Protein AF-A0A317Z524-F1 (afdb_monomer)

Organism: Staphylococcus pseudintermedius (NCBI:txid283734)

Mean predicted aligned error: 2.71 Å

Solvent-accessible surface area (backbone atoms only — not comparable to full-atom values): 4754 Å² total; per-residue (Å²): 89,76,48,76,48,47,34,46,44,92,50,83,90,43,62,52,62,38,30,35,77,46,89,76,79,66,80,78,60,93,40,53,58,26,26,31,82,71,104,48,76,37,53,36,29,34,47,58,83,94,47,72,48,65,66,42,41,35,90,71,20,53,69,66,19,45,52,50,50,55,39,50,77,73,58,56,82,77,78,133

pLDDT: mean 95.12, std 8.16, range [43.97, 98.56]

Foldseek 3Di:
DFAWFFKDAPPVLRGGIFTADDDDADDDDPQQGIWTDDVHTGRQWGDDFLDIDGRTDLVRGPPSSVVQVVCNVVGHDDDD

Secondary structure (DSSP, 8-state):
-EEEEE-B-SSTT--SEEEEE-S--PPP-TTEEEEEEESEEEEEEEEETTEEEE-S-GGGSHHHHHHHHHHHHTT-S---

Structure (mmCIF, N/CA/C/O backbone):
data_AF-A0A317Z524-F1
#
_entry.id   AF-A0A317Z524-F1
#
loop_
_atom_site.group_PDB
_atom_site.id
_atom_site.type_symbol
_atom_site.label_atom_id
_atom_site.label_alt_id
_atom_site.label_comp_id
_atom_site.label_asym_id
_atom_site.label_entity_id
_atom_site.label_seq_id
_atom_site.pdbx_PDB_ins_code
_atom_site.Cartn_x
_atom_site.Cartn_y
_atom_site.Cartn_z
_atom_site.occupancy
_atom_site.B_iso_or_equiv
_atom_site.auth_seq_id
_atom_site.auth_comp_id
_atom_site.auth_asym_id
_atom_site.auth_atom_id
_atom_site.pdbx_PDB_model_num
ATOM 1 N N . HIS A 1 1 ? 9.709 -1.427 -11.416 1.00 80.50 1 HIS A N 1
ATOM 2 C CA . HIS A 1 1 ? 9.302 -0.306 -10.558 1.00 80.50 1 HIS A CA 1
ATOM 3 C C . HIS A 1 1 ? 10.172 -0.257 -9.310 1.00 80.50 1 HIS A C 1
ATOM 5 O O . HIS A 1 1 ? 10.340 -1.271 -8.639 1.00 80.50 1 HIS A O 1
ATOM 11 N N . LEU A 1 2 ? 10.784 0.898 -9.042 1.00 91.31 2 LEU A N 1
ATOM 12 C CA . LEU A 1 2 ? 11.601 1.134 -7.853 1.00 91.31 2 LEU A CA 1
ATOM 13 C C . LEU A 1 2 ? 11.319 2.546 -7.343 1.00 91.31 2 LEU A C 1
ATOM 15 O O . LEU A 1 2 ? 11.430 3.497 -8.116 1.00 91.31 2 LEU A O 1
ATOM 19 N N . GLY A 1 3 ? 10.984 2.676 -6.061 1.00 94.12 3 GLY A N 1
ATOM 20 C CA . GLY A 1 3 ? 10.835 3.970 -5.395 1.00 94.12 3 GLY A CA 1
ATOM 21 C C . GLY A 1 3 ? 9.524 4.151 -4.636 1.00 94.12 3 GLY A C 1
ATOM 22 O O . GLY A 1 3 ? 8.733 3.222 -4.470 1.00 94.12 3 GLY A O 1
ATOM 23 N N . TRP A 1 4 ? 9.328 5.381 -4.170 1.00 97.25 4 TRP A N 1
ATOM 24 C CA . TRP A 1 4 ? 8.165 5.818 -3.402 1.00 97.25 4 TRP A CA 1
ATOM 25 C C . TRP A 1 4 ? 7.044 6.262 -4.322 1.00 97.25 4 TRP A C 1
ATOM 27 O O . TRP A 1 4 ? 7.285 7.050 -5.237 1.00 97.25 4 TRP A O 1
ATOM 37 N N . ASN A 1 5 ? 5.845 5.723 -4.114 1.00 97.44 5 ASN A N 1
ATOM 38 C CA . ASN A 1 5 ? 4.684 6.090 -4.912 1.00 97.44 5 ASN A CA 1
ATOM 39 C C . ASN A 1 5 ? 3.414 6.044 -4.057 1.00 97.44 5 ASN A C 1
ATOM 41 O O . ASN A 1 5 ? 3.284 5.182 -3.184 1.00 97.44 5 ASN A O 1
ATOM 45 N N . GLN A 1 6 ? 2.487 6.955 -4.340 1.00 97.94 6 GLN A N 1
ATOM 46 C CA . GLN A 1 6 ? 1.291 7.174 -3.536 1.00 97.94 6 GLN A CA 1
ATOM 47 C C . GLN A 1 6 ? 0.259 6.060 -3.731 1.00 97.94 6 GLN A C 1
ATOM 49 O O . GLN A 1 6 ? -0.053 5.680 -4.864 1.00 97.94 6 GLN A O 1
ATOM 54 N N . LEU A 1 7 ? -0.303 5.552 -2.635 1.00 98.31 7 LEU A N 1
ATOM 55 C CA . LEU A 1 7 ? -1.493 4.709 -2.696 1.00 98.31 7 LEU A CA 1
ATOM 56 C C . LEU A 1 7 ? -2.728 5.528 -3.094 1.00 98.31 7 LEU A C 1
ATOM 58 O O . LEU A 1 7 ? -2.880 6.692 -2.727 1.00 98.31 7 LEU A O 1
ATOM 62 N N . LYS A 1 8 ? -3.610 4.886 -3.855 1.00 98.19 8 LYS A N 1
ATOM 63 C CA . LYS A 1 8 ? -4.939 5.357 -4.235 1.00 98.19 8 LYS A CA 1
ATOM 64 C C . LYS A 1 8 ? -5.949 4.285 -3.855 1.00 98.19 8 LYS A C 1
ATOM 66 O O . LYS A 1 8 ? -5.770 3.115 -4.203 1.00 98.19 8 LYS A O 1
ATOM 71 N N . SER A 1 9 ? -6.985 4.682 -3.129 1.00 96.94 9 SER A N 1
ATOM 72 C CA . SER A 1 9 ? -8.016 3.797 -2.592 1.00 96.94 9 SER A CA 1
ATOM 73 C C . SER A 1 9 ? -9.241 4.610 -2.178 1.00 96.94 9 SER A C 1
ATOM 75 O O . SER A 1 9 ? -9.116 5.793 -1.863 1.00 96.94 9 SER A O 1
ATOM 77 N N . ASP A 1 10 ? -10.399 3.956 -2.105 1.00 94.81 10 ASP A N 1
ATOM 78 C CA . ASP A 1 10 ? -11.585 4.504 -1.436 1.00 94.81 10 ASP A CA 1
ATOM 79 C C . ASP A 1 10 ? -11.470 4.440 0.098 1.00 94.81 10 ASP A C 1
ATOM 81 O O . ASP A 1 10 ? -12.233 5.090 0.812 1.00 94.81 10 ASP A O 1
ATOM 85 N N . VAL A 1 11 ? -10.503 3.682 0.628 1.00 95.06 11 VAL A N 1
ATOM 86 C CA . VAL A 1 11 ? -10.173 3.651 2.055 1.00 95.06 11 VAL A CA 1
ATOM 87 C C . VAL A 1 11 ? -9.376 4.916 2.405 1.00 95.06 11 VAL A C 1
ATOM 89 O O . VAL A 1 11 ? -8.221 5.033 1.989 1.00 95.06 11 VAL A O 1
ATOM 92 N N . PRO A 1 12 ? -9.906 5.838 3.235 1.00 93.12 12 PRO A N 1
ATOM 93 C CA . PRO A 1 12 ? -9.276 7.146 3.443 1.00 93.12 12 PRO A CA 1
ATOM 94 C C . PRO A 1 12 ? -7.877 7.106 4.069 1.00 93.12 12 PRO A C 1
ATOM 96 O O . PRO A 1 12 ? -7.117 8.052 3.924 1.00 93.12 12 PRO A O 1
ATOM 99 N N . SER A 1 13 ? -7.525 6.035 4.788 1.00 94.69 13 SER A N 1
ATOM 100 C CA . SER A 1 13 ? -6.189 5.874 5.377 1.00 94.69 13 SER A CA 1
ATOM 101 C C . SER A 1 13 ? -5.128 5.391 4.381 1.00 94.69 13 SER A C 1
ATOM 103 O O . SER A 1 13 ? -3.947 5.349 4.731 1.00 94.69 13 SER A O 1
ATOM 105 N N . LEU A 1 14 ? -5.515 5.015 3.159 1.00 97.38 14 LEU A N 1
ATOM 106 C CA . LEU A 1 14 ? -4.646 4.460 2.119 1.00 97.38 14 LEU A CA 1
ATOM 107 C C . LEU A 1 14 ? -4.339 5.497 1.021 1.00 97.38 14 LEU A C 1
ATOM 109 O O . LEU A 1 14 ? -4.646 5.280 -0.149 1.00 97.38 14 LEU A O 1
ATOM 113 N N . ASP A 1 15 ? -3.738 6.626 1.412 1.00 97.69 15 ASP A N 1
ATOM 1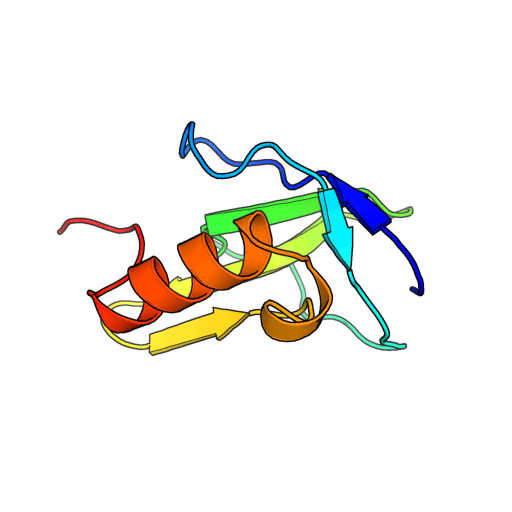14 C CA . ASP A 1 15 ? -3.532 7.817 0.576 1.00 97.69 15 ASP A CA 1
ATOM 115 C C . ASP A 1 15 ? -2.089 8.373 0.568 1.00 97.69 15 ASP A C 1
ATOM 117 O O . ASP A 1 15 ? -1.859 9.478 0.067 1.00 97.69 15 ASP A O 1
ATOM 121 N N . LYS A 1 16 ? -1.096 7.654 1.117 1.00 98.19 16 LYS A N 1
ATOM 122 C CA . LYS A 1 16 ? 0.305 8.135 1.197 1.00 98.19 16 LYS A CA 1
ATOM 123 C C . LYS A 1 16 ? 1.295 7.262 0.433 1.00 98.19 16 LYS A C 1
ATOM 125 O O . LYS A 1 16 ? 0.963 6.185 -0.057 1.00 98.19 16 LYS A O 1
ATOM 130 N N . ASP A 1 17 ? 2.527 7.758 0.336 1.00 98.19 17 ASP A N 1
ATOM 131 C CA . ASP A 1 17 ? 3.624 7.088 -0.356 1.00 98.19 17 ASP A CA 1
ATOM 132 C C . ASP A 1 17 ? 4.103 5.824 0.366 1.00 98.19 17 ASP A C 1
ATOM 134 O O . ASP A 1 17 ? 4.337 5.815 1.577 1.00 98.19 17 ASP A O 1
ATOM 138 N N . VAL A 1 18 ? 4.325 4.771 -0.421 1.00 98.56 18 VAL A N 1
ATOM 139 C CA . VAL A 1 18 ? 4.906 3.492 0.008 1.00 98.56 18 VAL 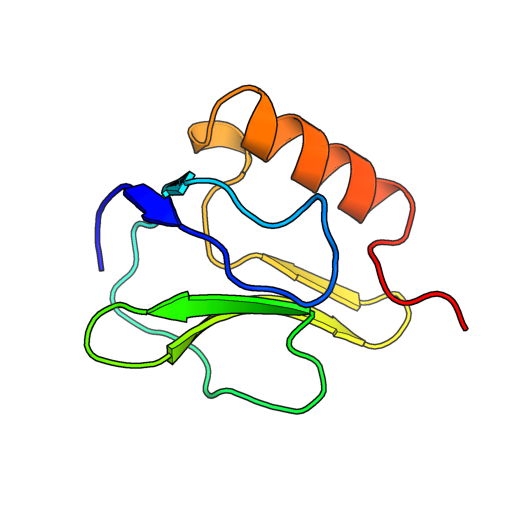A CA 1
ATOM 140 C C . VAL A 1 18 ? 6.030 3.060 -0.934 1.00 98.56 18 VAL A C 1
ATOM 142 O O . VAL A 1 18 ? 6.118 3.513 -2.079 1.00 98.56 18 VAL A O 1
ATOM 145 N N . TYR A 1 19 ? 6.923 2.200 -0.444 1.00 98.19 19 TYR A N 1
ATOM 146 C CA . TYR A 1 19 ? 8.155 1.828 -1.131 1.00 98.19 19 TYR A CA 1
ATOM 147 C C . TYR A 1 19 ? 8.028 0.517 -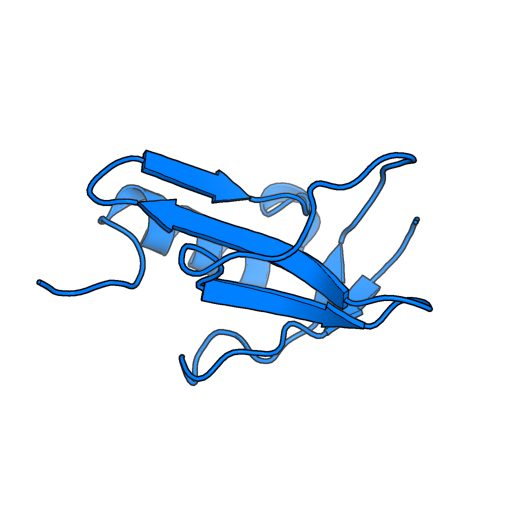1.914 1.00 98.19 19 TYR A C 1
ATOM 149 O O . TYR A 1 19 ? 7.899 -0.570 -1.342 1.00 98.19 19 TYR A O 1
ATOM 157 N N . TYR A 1 20 ? 8.161 0.617 -3.234 1.00 98.00 20 TYR A N 1
ATOM 158 C CA . TYR A 1 20 ? 8.159 -0.513 -4.159 1.00 98.00 20 TYR A CA 1
ATOM 159 C C . TYR A 1 20 ? 9.577 -0.858 -4.635 1.00 98.00 20 TYR A C 1
ATOM 161 O O . TYR A 1 20 ? 10.399 0.026 -4.893 1.00 98.00 20 TYR A O 1
ATOM 169 N N . VAL A 1 21 ? 9.847 -2.156 -4.813 1.00 97.00 21 VAL A N 1
ATOM 170 C CA . VAL A 1 21 ? 11.038 -2.673 -5.508 1.00 97.00 21 VAL A CA 1
ATOM 171 C C . VAL A 1 21 ? 10.723 -4.012 -6.187 1.00 97.00 21 VAL A C 1
ATOM 173 O O . VAL A 1 21 ? 10.834 -5.081 -5.598 1.00 97.00 21 VAL A O 1
ATOM 176 N N . HIS A 1 22 ? 10.287 -3.967 -7.444 1.00 94.38 22 HIS A N 1
ATOM 177 C CA . HIS A 1 22 ? 9.900 -5.164 -8.200 1.00 94.38 22 HIS A CA 1
ATOM 178 C C . HIS A 1 22 ? 9.996 -4.940 -9.714 1.00 94.38 22 HIS A C 1
ATOM 180 O O . HIS A 1 22 ? 9.997 -3.807 -10.191 1.00 94.38 22 HIS A O 1
ATOM 186 N N . THR A 1 23 ? 10.045 -6.023 -10.493 1.00 94.31 23 THR A N 1
ATOM 187 C CA . THR A 1 23 ? 10.044 -5.966 -11.972 1.00 94.31 23 THR A CA 1
ATOM 188 C C . THR A 1 23 ? 8.727 -6.453 -12.582 1.00 94.31 23 THR A C 1
ATOM 190 O O . THR A 1 23 ? 8.388 -6.050 -13.688 1.00 94.31 23 THR A O 1
ATOM 193 N N . TYR A 1 24 ? 7.964 -7.268 -11.853 1.00 94.69 24 TYR A N 1
ATOM 194 C CA . TYR A 1 24 ? 6.688 -7.839 -12.289 1.00 94.69 24 TYR A CA 1
ATOM 195 C C . TYR A 1 24 ? 5.559 -7.368 -11.380 1.00 94.69 24 TYR A C 1
ATOM 197 O O . TYR A 1 24 ? 5.811 -7.041 -10.223 1.00 94.69 24 TYR A O 1
ATOM 205 N N . GLN A 1 25 ? 4.334 -7.346 -11.896 1.00 96.19 25 GLN A N 1
ATOM 206 C CA . GLN A 1 25 ? 3.134 -6.992 -11.141 1.00 96.19 25 GLN A CA 1
ATOM 207 C C . GLN A 1 25 ? 1.967 -7.895 -11.543 1.00 96.19 25 GLN A C 1
ATOM 209 O O . GLN A 1 25 ? 1.931 -8.407 -12.665 1.00 96.19 25 GLN A O 1
ATOM 214 N N . ALA A 1 26 ? 1.008 -8.058 -10.637 1.00 96.06 26 ALA A N 1
ATOM 215 C CA . ALA A 1 26 ? -0.281 -8.665 -10.946 1.00 96.06 26 ALA A CA 1
ATOM 216 C C . ALA A 1 26 ? -1.179 -7.688 -11.739 1.00 96.06 26 ALA A C 1
ATOM 218 O O . ALA A 1 26 ? -0.979 -6.472 -11.659 1.00 96.06 26 ALA A O 1
ATOM 219 N N . PRO A 1 27 ? -2.168 -8.186 -12.504 1.00 96.81 27 PRO A N 1
ATOM 220 C CA . PRO A 1 27 ? -3.199 -7.333 -13.088 1.00 96.81 27 PRO A CA 1
ATOM 221 C C . PRO A 1 27 ? -4.168 -6.814 -12.015 1.00 96.81 27 PRO A C 1
ATOM 223 O O . PRO A 1 27 ? -4.327 -7.425 -10.959 1.00 96.81 27 PRO A O 1
ATOM 226 N N . MET A 1 28 ? -4.850 -5.707 -12.315 1.00 97.94 28 MET A N 1
ATOM 227 C CA . MET A 1 28 ? -5.970 -5.209 -11.509 1.00 97.94 28 MET A CA 1
ATOM 228 C C . MET A 1 28 ? -7.148 -6.197 -11.536 1.00 97.94 28 MET A C 1
ATOM 230 O O . MET A 1 28 ? -7.384 -6.853 -12.554 1.00 97.94 28 MET A O 1
ATOM 234 N N . ASN A 1 29 ? -7.894 -6.283 -10.436 1.00 96.25 29 ASN A N 1
ATOM 235 C CA . ASN A 1 29 ? -9.127 -7.061 -10.312 1.00 96.25 29 ASN A CA 1
ATOM 236 C C . ASN A 1 29 ? -10.014 -6.503 -9.179 1.00 96.25 29 ASN A C 1
ATOM 238 O O . ASN A 1 29 ? -9.659 -5.508 -8.548 1.00 96.25 29 ASN A O 1
ATOM 242 N N . ASP A 1 30 ? -11.136 -7.168 -8.901 1.00 96.00 30 ASP A N 1
ATOM 243 C CA . ASP A 1 30 ? -12.108 -6.734 -7.884 1.00 96.00 30 ASP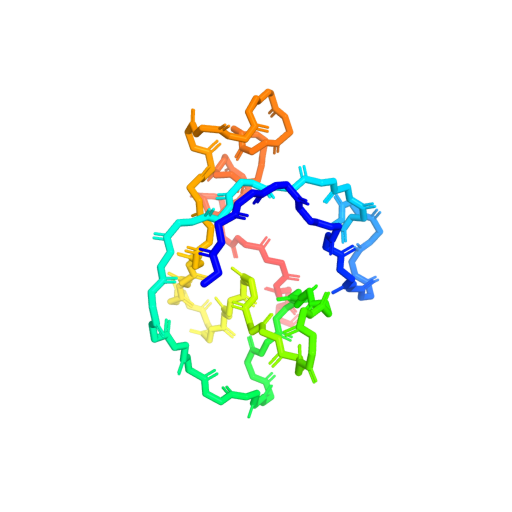 A CA 1
ATOM 244 C C . ASP A 1 30 ? -11.613 -6.897 -6.434 1.00 96.00 30 ASP A C 1
ATOM 246 O O . ASP A 1 30 ? -12.210 -6.349 -5.512 1.00 96.00 30 ASP A O 1
ATOM 250 N N . ASP A 1 31 ? -10.515 -7.625 -6.211 1.00 96.75 31 ASP A N 1
ATOM 251 C CA . ASP A 1 31 ? -9.919 -7.782 -4.879 1.00 96.75 31 ASP A CA 1
ATOM 252 C C . ASP A 1 31 ? -8.957 -6.632 -4.535 1.00 96.75 31 ASP A C 1
ATOM 254 O O . ASP A 1 31 ? -8.390 -6.610 -3.440 1.00 96.75 31 ASP A O 1
ATOM 258 N N . VAL A 1 32 ? -8.694 -5.701 -5.460 1.00 97.88 32 VAL A N 1
ATOM 259 C CA . VAL A 1 32 ? -7.763 -4.592 -5.222 1.00 97.88 32 VAL A CA 1
ATOM 260 C C . VAL A 1 32 ? -8.375 -3.601 -4.237 1.00 97.88 32 VAL A C 1
ATOM 262 O O . VAL A 1 32 ? -9.354 -2.924 -4.532 1.00 97.88 32 VAL A O 1
ATOM 265 N N . VAL A 1 33 ? -7.737 -3.471 -3.076 1.00 97.81 33 VAL A N 1
ATOM 266 C CA . VAL A 1 33 ? -8.096 -2.493 -2.042 1.00 97.81 33 VAL A CA 1
ATOM 267 C C . VAL A 1 33 ? -7.431 -1.150 -2.326 1.00 97.81 33 VAL A C 1
ATOM 269 O O . VAL A 1 33 ? -8.048 -0.098 -2.181 1.00 97.81 33 VAL A O 1
ATOM 272 N N . ALA A 1 34 ? -6.158 -1.173 -2.719 1.00 98.12 34 ALA A N 1
ATOM 273 C CA . ALA A 1 34 ? -5.398 0.024 -3.046 1.00 98.12 34 ALA A CA 1
ATOM 274 C C . ALA A 1 34 ? -4.410 -0.253 -4.175 1.00 98.12 34 ALA A C 1
ATOM 276 O O . ALA A 1 34 ? -3.842 -1.345 -4.272 1.00 98.12 34 ALA A O 1
ATOM 277 N N . TYR A 1 35 ? -4.168 0.753 -5.005 1.00 98.44 35 TYR A N 1
ATOM 278 C CA . TYR A 1 35 ? -3.240 0.681 -6.128 1.00 98.44 35 TYR A CA 1
ATOM 279 C C . TYR A 1 35 ? -2.375 1.936 -6.208 1.00 98.44 35 TYR A C 1
ATOM 281 O O . TYR A 1 35 ? -2.596 2.914 -5.498 1.00 98.44 35 TYR A O 1
ATOM 289 N N . THR A 1 36 ? -1.391 1.916 -7.096 1.00 98.12 36 THR A N 1
ATOM 290 C CA . THR A 1 36 ? -0.577 3.085 -7.423 1.00 98.12 36 THR A CA 1
ATOM 291 C C . THR A 1 36 ? -0.438 3.229 -8.936 1.00 98.12 36 THR A C 1
ATOM 293 O O . THR A 1 36 ? -0.446 2.234 -9.656 1.00 98.12 36 THR A O 1
ATOM 296 N N . ASP A 1 37 ? -0.295 4.460 -9.429 1.00 96.31 37 ASP A N 1
ATOM 297 C CA . ASP A 1 37 ? -0.015 4.728 -10.840 1.00 96.31 37 ASP A CA 1
ATOM 298 C C . ASP A 1 37 ? 1.495 4.832 -11.088 1.00 96.31 37 ASP A C 1
ATOM 300 O O . ASP A 1 37 ? 2.166 5.723 -10.567 1.00 96.31 37 ASP A O 1
ATOM 304 N N . TYR A 1 38 ? 2.029 3.951 -11.933 1.00 91.69 38 TYR A N 1
ATOM 305 C CA . TYR A 1 38 ? 3.405 4.020 -12.431 1.00 91.69 38 TYR A CA 1
ATOM 306 C C . TYR A 1 38 ? 3.456 3.531 -13.882 1.00 91.69 38 TYR A C 1
ATOM 308 O O . TYR A 1 38 ? 3.725 2.364 -14.171 1.00 91.69 38 TYR A O 1
ATOM 316 N N . GLY A 1 39 ? 3.074 4.411 -14.814 1.00 92.19 39 GLY A N 1
ATOM 317 C CA . GLY A 1 39 ? 2.860 4.085 -16.235 1.00 92.19 39 GLY A CA 1
ATOM 318 C C . GLY A 1 39 ? 1.643 3.181 -16.502 1.00 92.19 39 GLY A C 1
ATOM 319 O O . GLY A 1 39 ? 1.033 3.268 -17.562 1.00 92.19 39 GLY A O 1
ATOM 320 N N . THR A 1 40 ? 1.263 2.361 -15.525 1.00 93.62 40 THR A N 1
ATOM 321 C CA . THR A 1 40 ? 0.054 1.538 -15.449 1.00 93.62 40 THR A CA 1
ATOM 322 C C 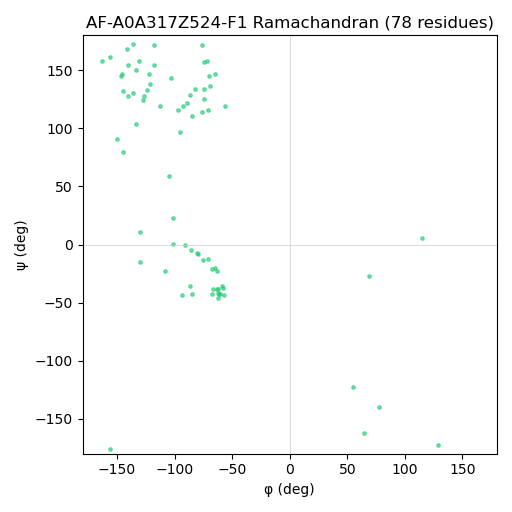. THR A 1 40 ? -0.464 1.550 -14.009 1.00 93.62 40 THR A C 1
ATOM 324 O O . THR A 1 40 ? 0.260 1.975 -13.104 1.00 93.62 40 THR A O 1
ATOM 327 N N . GLN A 1 41 ? -1.685 1.064 -13.788 1.00 97.25 41 GLN A N 1
ATOM 328 C CA . GLN A 1 41 ? -2.174 0.789 -12.439 1.00 97.25 41 GLN A CA 1
ATOM 329 C C . GLN A 1 41 ? -1.514 -0.482 -11.897 1.00 97.25 41 GLN A C 1
ATOM 331 O O . GLN A 1 41 ? -1.571 -1.542 -12.527 1.00 97.25 41 GLN A O 1
ATOM 336 N N . ILE A 1 42 ? -0.885 -0.359 -10.732 1.00 97.56 42 ILE A N 1
ATOM 337 C CA . ILE A 1 42 ? -0.191 -1.438 -10.032 1.00 97.56 42 ILE A CA 1
ATOM 338 C C . ILE A 1 42 ? -0.965 -1.751 -8.751 1.00 97.56 42 ILE A C 1
ATOM 340 O O . ILE A 1 42 ? -1.062 -0.866 -7.895 1.00 97.56 42 ILE A O 1
ATOM 344 N N . PRO A 1 43 ? -1.485 -2.980 -8.572 1.00 98.31 43 PRO A N 1
ATOM 345 C CA . PRO A 1 43 ? -2.063 -3.399 -7.300 1.00 98.31 43 PRO A CA 1
ATOM 346 C C . PRO A 1 43 ? -1.046 -3.243 -6.163 1.00 98.31 43 PRO A C 1
ATOM 348 O O . PRO A 1 43 ? 0.024 -3.852 -6.189 1.00 98.31 43 PRO A O 1
ATOM 351 N N . GLY A 1 44 ? -1.375 -2.419 -5.170 1.00 98.06 44 GLY A N 1
ATOM 352 C CA . GLY A 1 44 ? -0.556 -2.202 -3.978 1.00 98.06 44 GLY A CA 1
ATOM 353 C C . GLY A 1 44 ? -0.977 -3.113 -2.831 1.00 98.06 44 GLY A C 1
ATOM 354 O O . GLY A 1 44 ? -0.128 -3.719 -2.177 1.00 98.06 44 GLY A O 1
ATOM 355 N N . ILE A 1 45 ? -2.291 -3.236 -2.629 1.00 98.38 45 ILE A N 1
ATOM 356 C CA . ILE A 1 45 ? -2.928 -4.090 -1.625 1.00 98.38 45 ILE A CA 1
ATOM 357 C C . ILE A 1 45 ? -4.105 -4.807 -2.283 1.00 98.38 45 ILE A C 1
ATOM 359 O O . ILE A 1 45 ? -4.953 -4.165 -2.906 1.00 98.38 45 ILE A O 1
ATOM 363 N N . VAL A 1 46 ? -4.174 -6.123 -2.108 1.00 97.88 46 VAL A N 1
ATOM 364 C CA . VAL A 1 46 ? -5.317 -6.954 -2.503 1.00 97.88 46 VAL A CA 1
ATOM 365 C C . VAL A 1 46 ? -5.863 -7.695 -1.291 1.00 97.88 46 VAL A C 1
ATOM 367 O O . VAL A 1 46 ? -5.096 -8.081 -0.404 1.00 97.88 46 VAL A O 1
ATOM 370 N N . GLN A 1 47 ? -7.171 -7.921 -1.256 1.00 97.69 47 GLN A N 1
ATOM 371 C CA . GLN A 1 47 ? -7.815 -8.691 -0.203 1.00 97.69 47 GLN A CA 1
ATOM 372 C C . GLN A 1 47 ? -8.994 -9.503 -0.741 1.00 97.69 47 GLN A C 1
ATOM 374 O O . GLN A 1 47 ? -9.869 -8.967 -1.411 1.00 97.69 47 GLN A O 1
ATOM 379 N N . ARG A 1 48 ? -9.038 -10.790 -0.378 1.00 96.19 48 ARG A N 1
ATOM 380 C CA . ARG A 1 48 ? -10.186 -11.675 -0.604 1.00 96.19 48 ARG A CA 1
ATOM 381 C C . ARG A 1 48 ? -10.484 -12.462 0.666 1.00 96.19 48 ARG A C 1
ATOM 383 O O . ARG A 1 48 ? -9.772 -13.416 0.992 1.00 96.19 48 ARG A O 1
ATOM 390 N N . GLY A 1 49 ? -11.533 -12.070 1.386 1.00 93.94 49 GLY A N 1
AT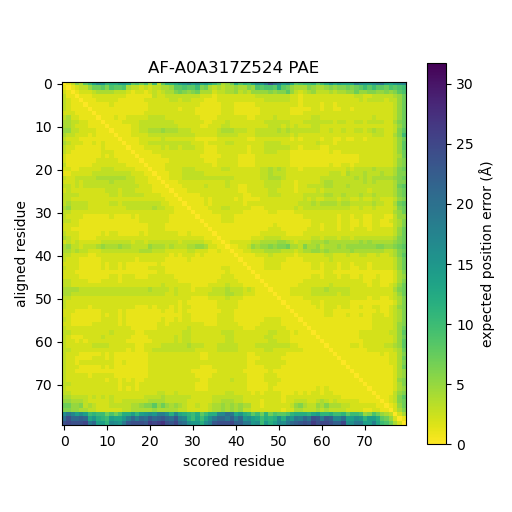OM 391 C CA . GLY A 1 49 ? -11.831 -12.626 2.707 1.00 93.94 49 GLY A CA 1
ATOM 392 C C . GLY A 1 49 ? -10.615 -12.492 3.643 1.00 93.94 49 GLY A C 1
ATOM 393 O O . GLY A 1 49 ? -10.115 -11.378 3.813 1.00 93.94 49 GLY A O 1
ATOM 394 N N . PRO A 1 50 ? -10.089 -13.596 4.216 1.00 94.38 50 PRO A N 1
ATOM 395 C CA . PRO A 1 50 ? -8.941 -13.544 5.124 1.00 94.38 50 PRO A CA 1
ATOM 396 C C . PRO A 1 50 ? -7.583 -13.438 4.410 1.00 94.38 50 PRO A C 1
ATOM 398 O O . PRO A 1 50 ? -6.555 -13.306 5.073 1.00 94.38 50 PRO A O 1
ATOM 401 N N . TYR A 1 51 ? -7.539 -13.551 3.079 1.00 96.50 51 TYR A N 1
ATOM 402 C CA . TYR A 1 51 ? -6.290 -13.526 2.321 1.00 96.50 51 TYR A CA 1
ATOM 403 C C . TYR A 1 51 ? -5.936 -12.096 1.931 1.00 96.50 51 TYR A C 1
ATOM 405 O O . TYR A 1 51 ? -6.707 -11.444 1.232 1.00 96.50 51 TYR A O 1
ATOM 413 N N . ILE A 1 52 ? -4.757 -11.632 2.349 1.00 98.06 52 ILE A N 1
ATOM 414 C CA . ILE A 1 52 ? -4.248 -10.286 2.064 1.00 98.06 52 ILE A CA 1
ATOM 415 C C . ILE A 1 52 ? -2.891 -10.401 1.371 1.00 98.06 52 ILE A C 1
ATOM 417 O O . ILE A 1 52 ? -2.016 -11.146 1.817 1.00 98.06 52 ILE A O 1
ATOM 421 N N . GLY A 1 53 ? -2.715 -9.645 0.289 1.00 97.94 53 GLY A N 1
ATOM 422 C CA . GLY A 1 53 ? -1.446 -9.493 -0.417 1.00 97.94 53 GLY A CA 1
ATOM 423 C C . GLY A 1 53 ? -1.021 -8.031 -0.452 1.00 97.94 53 GLY A C 1
ATOM 424 O O . GLY A 1 53 ? -1.846 -7.152 -0.690 1.00 97.94 53 GLY A O 1
ATOM 425 N N . ILE A 1 54 ? 0.268 -7.770 -0.231 1.00 98.31 54 ILE A N 1
ATOM 426 C CA . ILE A 1 54 ? 0.860 -6.430 -0.296 1.00 98.31 54 ILE A CA 1
ATOM 427 C C . ILE A 1 54 ? 2.061 -6.492 -1.240 1.00 98.31 54 ILE A C 1
ATOM 429 O O . ILE A 1 54 ? 2.952 -7.321 -1.054 1.00 98.31 54 ILE A O 1
ATOM 433 N N . GLN A 1 55 ? 2.064 -5.647 -2.273 1.00 98.25 55 GLN A N 1
ATOM 434 C CA . GLN A 1 55 ? 3.113 -5.634 -3.299 1.00 98.25 55 GLN A CA 1
ATOM 435 C C . GLN A 1 55 ? 4.311 -4.755 -2.911 1.00 98.25 55 GLN A C 1
ATOM 437 O O . GLN A 1 55 ? 5.449 -5.083 -3.256 1.00 98.25 55 GLN A O 1
ATOM 442 N N . PHE A 1 56 ? 4.076 -3.634 -2.226 1.00 98.38 56 PHE A N 1
ATOM 443 C CA . PHE A 1 56 ? 5.153 -2.814 -1.667 1.00 98.38 56 PHE A CA 1
ATOM 444 C C . PHE A 1 56 ? 5.740 -3.460 -0.404 1.00 98.38 56 PHE A C 1
ATOM 446 O O . PHE A 1 56 ? 5.211 -4.432 0.126 1.00 98.38 56 PHE A O 1
ATOM 453 N N . HIS A 1 57 ? 6.840 -2.902 0.096 1.00 98.38 57 HIS A N 1
ATOM 454 C CA . HIS A 1 57 ? 7.482 -3.352 1.331 1.00 98.38 57 HIS A CA 1
ATOM 455 C C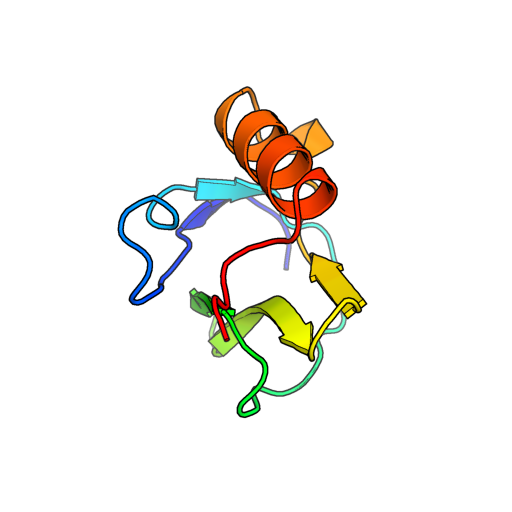 . HIS A 1 57 ? 7.003 -2.504 2.518 1.00 98.38 57 HIS A C 1
ATOM 457 O O . HIS A 1 57 ? 7.541 -1.404 2.718 1.00 98.38 57 HIS A O 1
ATOM 463 N N . PRO A 1 58 ? 5.997 -2.941 3.305 1.00 98.00 58 PRO A N 1
ATOM 464 C CA . PRO A 1 58 ? 5.488 -2.153 4.429 1.00 98.00 58 PRO A CA 1
ATOM 465 C C . PRO A 1 58 ? 6.583 -1.838 5.457 1.00 98.00 58 P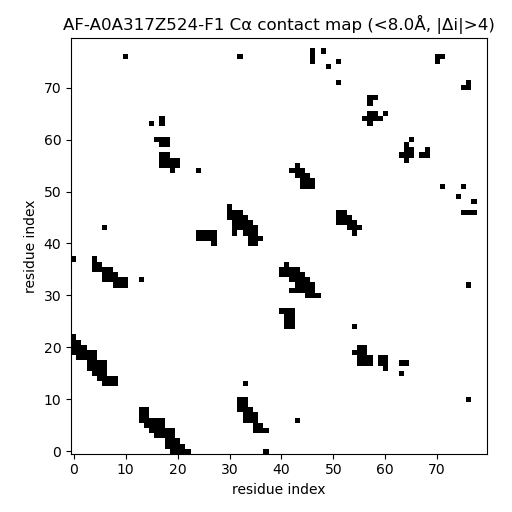RO A C 1
ATOM 467 O O . PRO A 1 58 ? 6.654 -0.724 5.967 1.00 98.00 58 PRO A O 1
ATOM 470 N N . GLU A 1 59 ? 7.518 -2.760 5.680 1.00 97.56 59 GLU A N 1
ATOM 471 C CA . GLU A 1 59 ? 8.655 -2.598 6.588 1.00 97.56 59 GLU A CA 1
ATOM 472 C C . GLU A 1 59 ? 9.681 -1.557 6.112 1.00 97.56 59 GLU A C 1
ATOM 474 O O . GLU A 1 59 ? 10.444 -1.024 6.916 1.00 97.56 59 GLU A O 1
ATOM 479 N N . LYS A 1 60 ? 9.692 -1.241 4.811 1.00 97.50 60 LYS A N 1
ATOM 480 C CA . LYS A 1 60 ? 10.550 -0.206 4.209 1.00 97.50 60 LYS A CA 1
ATOM 481 C C . LYS A 1 60 ? 9.806 1.101 3.935 1.00 97.50 60 LYS A C 1
ATOM 483 O O . LYS A 1 60 ? 10.414 2.046 3.443 1.00 97.50 60 LYS A O 1
ATOM 488 N N . SER A 1 61 ? 8.518 1.168 4.272 1.00 97.75 61 SER A N 1
ATOM 489 C CA . SER A 1 61 ? 7.637 2.308 3.982 1.00 97.75 61 SER A CA 1
ATOM 490 C C . SER A 1 61 ? 7.420 3.224 5.201 1.00 97.75 61 SER A C 1
ATOM 492 O O . SER A 1 61 ? 6.428 3.946 5.287 1.00 97.75 61 SER A O 1
ATOM 494 N N . GLY A 1 62 ? 8.348 3.196 6.166 1.00 97.38 62 GLY A N 1
ATOM 495 C CA . GLY A 1 62 ? 8.285 3.992 7.396 1.00 97.38 62 GLY A CA 1
ATOM 496 C C . GLY A 1 62 ? 7.108 3.622 8.306 1.00 97.38 62 GLY A C 1
ATOM 497 O O . GLY A 1 62 ? 6.508 2.559 8.166 1.00 97.38 62 GLY A O 1
ATOM 498 N N . ASN A 1 63 ? 6.758 4.518 9.236 1.00 98.19 63 ASN A N 1
ATOM 499 C CA . ASN A 1 63 ? 5.658 4.285 10.186 1.00 98.19 63 ASN A CA 1
ATOM 500 C C . ASN A 1 63 ? 4.329 4.013 9.476 1.00 98.19 63 ASN A C 1
ATOM 502 O O . ASN A 1 63 ? 3.587 3.135 9.889 1.00 98.19 63 ASN A O 1
ATOM 506 N N . TYR A 1 64 ? 4.080 4.704 8.364 1.00 98.31 64 TYR A N 1
ATOM 507 C CA . TYR A 1 64 ? 2.875 4.503 7.570 1.00 98.31 64 TYR A CA 1
ATOM 508 C C . TYR A 1 64 ? 2.756 3.069 7.029 1.00 98.31 64 TYR A C 1
ATOM 510 O O . TYR A 1 64 ? 1.697 2.452 7.120 1.00 98.31 64 TYR A O 1
ATOM 518 N N . GLY A 1 65 ? 3.858 2.500 6.534 1.00 98.44 65 GLY A N 1
ATOM 519 C CA . GLY A 1 65 ? 3.899 1.097 6.129 1.00 98.44 65 GLY A CA 1
ATOM 520 C C . GLY A 1 65 ? 3.670 0.119 7.280 1.00 98.44 65 GLY A C 1
ATOM 521 O O . GLY A 1 65 ? 2.974 -0.882 7.105 1.00 98.44 65 GLY A O 1
ATOM 522 N N . LEU A 1 66 ? 4.211 0.415 8.465 1.00 98.44 66 LEU A N 1
ATOM 523 C CA . LEU A 1 66 ? 3.990 -0.400 9.664 1.00 98.44 66 LEU A CA 1
ATOM 524 C C . LEU A 1 66 ? 2.532 -0.348 10.136 1.00 98.44 66 LEU A C 1
ATOM 526 O O . LEU A 1 66 ? 1.991 -1.382 10.526 1.00 98.44 66 LEU A O 1
ATOM 530 N N . ASP A 1 67 ? 1.883 0.813 10.048 1.00 98.31 67 ASP A N 1
ATOM 531 C CA . ASP A 1 67 ? 0.459 0.966 10.361 1.00 98.31 67 ASP A CA 1
ATOM 532 C C . ASP A 1 67 ? -0.405 0.119 9.413 1.00 98.31 67 ASP A C 1
ATOM 534 O O . ASP A 1 67 ? -1.316 -0.584 9.856 1.00 98.31 67 ASP A O 1
ATOM 538 N N . ILE A 1 68 ? -0.069 0.108 8.117 1.00 98.31 68 ILE A N 1
ATOM 539 C CA . ILE A 1 68 ? -0.721 -0.748 7.117 1.00 98.31 68 ILE A CA 1
ATOM 540 C C . ILE A 1 68 ? -0.523 -2.234 7.443 1.00 98.31 68 ILE A C 1
ATOM 542 O O . ILE A 1 68 ? -1.489 -2.999 7.428 1.00 98.31 68 ILE A O 1
ATOM 546 N N . LEU A 1 69 ? 0.702 -2.653 7.779 1.00 98.25 69 LEU A N 1
ATOM 547 C CA . LEU A 1 69 ? 0.982 -4.039 8.166 1.00 98.25 69 LEU A CA 1
ATOM 548 C C . LEU A 1 69 ? 0.194 -4.443 9.418 1.00 98.25 69 LEU A C 1
ATOM 550 O O . LEU A 1 69 ? -0.385 -5.527 9.462 1.00 98.25 69 LEU A O 1
ATOM 554 N N . ALA A 1 70 ? 0.127 -3.565 10.420 1.00 98.12 70 ALA A N 1
ATOM 555 C CA . ALA A 1 70 ? -0.654 -3.801 11.628 1.00 98.12 70 ALA A CA 1
ATOM 556 C C . ALA A 1 70 ? -2.156 -3.930 11.327 1.00 98.12 70 ALA A C 1
ATOM 558 O O . ALA A 1 70 ? -2.822 -4.772 11.931 1.00 98.12 70 ALA A O 1
ATOM 559 N N . GLN A 1 71 ? -2.692 -3.137 10.394 1.00 97.31 71 GLN A N 1
ATOM 560 C CA . GLN A 1 71 ? -4.084 -3.255 9.952 1.00 97.31 71 GLN A CA 1
ATOM 561 C C . GLN A 1 71 ? -4.333 -4.567 9.196 1.00 97.31 71 GLN A C 1
ATOM 563 O O . GLN A 1 71 ? -5.320 -5.250 9.472 1.00 97.31 71 GLN A O 1
ATOM 568 N N . ALA A 1 72 ? -3.421 -4.974 8.308 1.00 97.00 72 ALA A N 1
ATOM 569 C CA . ALA A 1 72 ? -3.511 -6.257 7.611 1.00 97.00 72 ALA A CA 1
ATOM 570 C C . ALA A 1 72 ? -3.575 -7.435 8.600 1.00 97.00 72 ALA A C 1
ATOM 572 O O . ALA A 1 72 ? -4.433 -8.305 8.476 1.00 97.00 72 ALA A O 1
ATOM 573 N N . LEU A 1 73 ? -2.743 -7.415 9.649 1.00 96.38 73 LEU A N 1
ATOM 574 C CA . LEU A 1 73 ? -2.751 -8.433 10.710 1.00 96.38 73 LEU A CA 1
ATOM 575 C C . LEU A 1 73 ? -4.042 -8.450 11.549 1.00 96.38 73 LEU A C 1
ATOM 577 O O . LEU A 1 73 ? -4.333 -9.455 12.193 1.00 96.38 73 LEU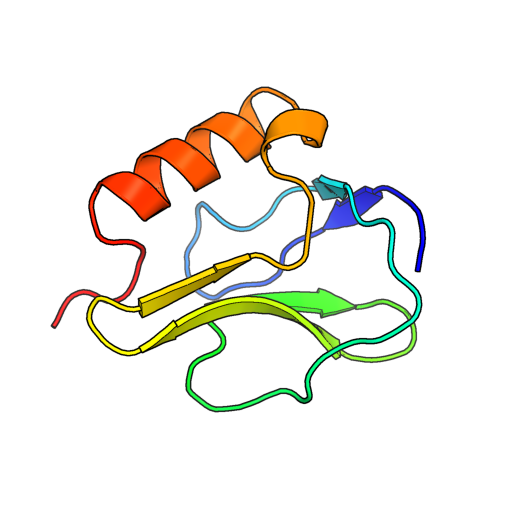 A O 1
ATOM 581 N N . LYS A 1 74 ? -4.819 -7.360 11.547 1.00 95.94 74 LYS A N 1
ATOM 582 C CA . LYS A 1 74 ? -6.116 -7.250 12.237 1.00 95.94 74 LYS A CA 1
ATOM 583 C C . LYS A 1 74 ? -7.316 -7.640 11.366 1.00 95.94 74 LYS A C 1
ATOM 585 O O . LYS A 1 74 ? -8.437 -7.582 11.862 1.00 95.94 74 LYS A O 1
ATOM 590 N N . GLY A 1 75 ? -7.102 -8.029 10.108 1.00 94.44 75 GLY A N 1
ATOM 591 C CA . GLY A 1 75 ? -8.174 -8.429 9.186 1.00 94.44 75 GLY A CA 1
ATOM 592 C C . GLY A 1 75 ? -8.365 -7.514 7.973 1.00 94.44 75 GLY A C 1
ATOM 593 O O . GLY A 1 75 ? -9.279 -7.744 7.187 1.00 94.44 75 GLY A O 1
ATOM 594 N N . GLY A 1 76 ? -7.502 -6.514 7.770 1.00 95.25 76 GLY A N 1
ATOM 595 C CA . GLY A 1 76 ? -7.493 -5.712 6.544 1.00 95.25 76 GLY A CA 1
ATOM 596 C C . GLY A 1 76 ? -8.601 -4.658 6.480 1.00 95.25 76 GLY A C 1
ATOM 597 O O . GLY A 1 76 ? -8.840 -3.959 7.466 1.00 95.25 76 GLY A O 1
ATOM 598 N N . TRP A 1 77 ? -9.207 -4.485 5.304 1.00 92.88 77 TRP A N 1
ATOM 599 C CA . TRP A 1 77 ? -10.018 -3.307 4.952 1.00 92.88 77 TRP A CA 1
ATOM 600 C C . TRP A 1 77 ? -11.395 -3.614 4.373 1.00 92.88 77 TRP A C 1
ATOM 602 O O . TRP A 1 77 ? -12.230 -2.714 4.317 1.00 92.88 77 TRP A O 1
ATOM 612 N N . GLN A 1 78 ? -11.653 -4.849 3.949 1.00 75.56 78 GLN A N 1
ATOM 613 C CA . GLN A 1 78 ? -13.016 -5.258 3.632 1.00 75.56 78 GLN A CA 1
ATOM 614 C C . GLN A 1 78 ? -13.693 -5.710 4.929 1.00 75.56 78 GLN A C 1
ATOM 616 O O . GLN A 1 78 ? -13.306 -6.713 5.524 1.00 75.56 78 GLN A O 1
ATOM 621 N N . HIS A 1 79 ? -14.658 -4.916 5.392 1.00 54.34 79 HIS A N 1
ATOM 622 C CA . HIS A 1 79 ? -15.672 -5.380 6.332 1.00 54.34 79 HIS A CA 1
ATOM 623 C C . HIS A 1 79 ? -16.760 -6.092 5.522 1.00 54.34 79 HIS A C 1
ATOM 625 O O . HIS A 1 79 ? -17.153 -5.571 4.478 1.00 54.34 79 HIS A O 1
ATOM 631 N N . ASP A 1 80 ? -17.177 -7.271 5.992 1.00 43.97 80 ASP A N 1
ATOM 632 C CA . ASP A 1 80 ? -18.295 -8.051 5.438 1.00 43.97 80 ASP A CA 1
ATOM 633 C C . ASP A 1 80 ? -19.562 -7.205 5.202 1.00 43.97 80 ASP A C 1
ATOM 635 O O . ASP A 1 80 ? -19.889 -6.362 6.075 1.00 43.97 80 ASP A O 1
#

Radius of gyration: 11.53 Å; Cα contacts (8 Å, |Δi|>4): 145; chains: 1; bounding box: 30×22×28 Å

Sequence (80 aa):
HLGWNQLKSDVPSLDKDVYYVHTYQAPMNDDVVAYTDYGTQIPGIVQRGPYIGIQFHPEKSGNYGLDILAQALKGGWQHD

InterPro domains:
  IPR010139 Imidazole glycerol phosphate synthase, subunit H [PTHR42701] (1-74)
  IPR017926 Glutamine amidotransferase [PF00117] (19-63)
  IPR029062 Class I glutamine amidotransferase-like [G3DSA:3.40.50.880] (1-79)
  IPR029062 Class I glutamine amidotransferase-like [SSF52317] (1-67)

Nearest PDB structures (foldseek):
  4gud-assembly2_B  TM=8.914E-01  e=8.695E-06  Vibrio cholerae O1 biovar El Tor str. N16961
  4gud-assembly1_A  TM=8.765E-01  e=8.695E-06  Vibrio cholerae O1 biovar El Tor str. N16961
  2nv0-assembly2_B  TM=6.504E-01  e=2.099E-01  Bacillus subtilis
  1r9g-assembly2_B  TM=6.730E-01  e=4.113E-01  Bacillus subtilis
  2nv0-assembly1_A  TM=6.400E-01  e=3.869E-01  Bacillus subtilis